Protein AF-A0A351SF53-F1 (afdb_monomer_lite)

pLDDT: mean 93.28, std 8.79, range [52.97, 98.56]

Radius of gyration: 16.1 Å; chains: 1; bounding box: 31×26×45 Å

Sequence (69 aa):
HAPAVLSTLPATAPIIQYAKSTLAALLQTSTDNELSQCCHALDGQFVPAGPSGAPSRGRLDVLPTGRNF

Secondary structure (DSSP, 8-state):
--HHHHTT-TTHHHHHHHIIIIIHHHHHHHHHHHHHHHHHHHTT----B---S-GGGT-GGG-S-SSB-

Structure (mmCIF, N/CA/C/O backbone):
data_AF-A0A351SF53-F1
#
_entry.id   AF-A0A351SF53-F1
#
loop_
_atom_site.group_PDB
_atom_site.id
_atom_site.type_symbol
_atom_site.label_atom_id
_atom_site.label_alt_id
_atom_site.label_comp_id
_atom_site.label_asym_id
_atom_site.label_entity_id
_atom_site.label_seq_id
_atom_site.pdbx_PDB_ins_code
_atom_site.Cartn_x
_atom_site.Cartn_y
_atom_site.Cartn_z
_atom_site.occupancy
_atom_site.B_iso_or_equiv
_atom_site.auth_seq_id
_atom_site.auth_comp_id
_atom_site.auth_asym_id
_atom_site.auth_atom_id
_atom_site.pdbx_PDB_model_num
ATOM 1 N N . HIS A 1 1 ? 0.437 -17.328 -21.705 1.00 52.97 1 HIS A N 1
ATOM 2 C CA . HIS A 1 1 ? 1.242 -16.792 -22.828 1.00 52.97 1 HIS A CA 1
ATOM 3 C C . HIS A 1 1 ? 2.155 -15.595 -22.498 1.00 52.97 1 HIS A C 1
ATOM 5 O O . HIS A 1 1 ? 2.994 -15.274 -23.325 1.00 52.97 1 HIS A O 1
ATOM 11 N N . ALA A 1 2 ? 2.106 -14.985 -21.302 1.00 58.88 2 ALA A N 1
ATOM 12 C CA . ALA A 1 2 ? 2.979 -13.855 -20.929 1.00 58.88 2 ALA A CA 1
ATOM 13 C C . ALA A 1 2 ? 4.508 -14.106 -20.755 1.00 58.88 2 ALA A C 1
ATOM 15 O O . ALA A 1 2 ? 5.256 -13.146 -20.940 1.00 58.88 2 ALA A O 1
ATOM 16 N N . PRO A 1 3 ? 5.023 -15.305 -20.395 1.00 63.09 3 PRO A N 1
ATOM 17 C CA . PRO A 1 3 ? 6.428 -15.424 -19.980 1.00 63.09 3 PRO A CA 1
ATOM 18 C C . PRO A 1 3 ? 7.439 -15.166 -21.109 1.00 63.09 3 PRO A C 1
ATOM 20 O O . PRO A 1 3 ? 8.493 -14.601 -20.844 1.00 63.09 3 PRO A O 1
ATOM 23 N N . ALA A 1 4 ? 7.092 -15.480 -22.364 1.00 70.62 4 ALA A N 1
ATOM 24 C CA . ALA A 1 4 ? 7.984 -15.299 -23.516 1.00 70.62 4 ALA A CA 1
ATOM 25 C C . ALA A 1 4 ? 8.238 -13.821 -23.886 1.00 70.62 4 ALA A C 1
ATOM 27 O O . ALA A 1 4 ? 9.283 -13.494 -24.439 1.00 70.62 4 ALA A O 1
ATOM 28 N N . VAL A 1 5 ? 7.303 -12.919 -23.567 1.00 79.94 5 VAL A N 1
ATOM 29 C CA . VAL A 1 5 ? 7.459 -11.472 -23.820 1.00 79.94 5 VAL A CA 1
ATOM 30 C C . VAL A 1 5 ? 8.245 -10.799 -22.693 1.00 79.94 5 VAL A C 1
ATOM 32 O O . VAL A 1 5 ? 8.982 -9.847 -22.921 1.00 79.94 5 VAL A O 1
ATOM 35 N N . LEU A 1 6 ? 8.141 -11.300 -21.459 1.00 81.94 6 LEU A N 1
ATOM 36 C CA . LEU A 1 6 ? 8.917 -10.754 -20.343 1.00 81.94 6 LEU A CA 1
ATOM 37 C C . LEU A 1 6 ? 10.410 -11.062 -20.495 1.00 81.94 6 LEU A C 1
ATOM 39 O O . LEU A 1 6 ? 11.237 -10.204 -20.198 1.00 81.94 6 LEU A O 1
ATOM 43 N N . SER A 1 7 ? 10.769 -12.227 -21.044 1.00 82.50 7 SER A N 1
ATOM 44 C CA . SER A 1 7 ? 12.169 -12.558 -21.339 1.00 82.50 7 SER A CA 1
ATOM 45 C C . SER A 1 7 ? 12.833 -11.619 -22.352 1.00 82.50 7 SER A C 1
ATOM 47 O O . SER A 1 7 ? 14.055 -11.522 -22.358 1.00 82.50 7 SER A O 1
ATOM 49 N N . THR A 1 8 ? 12.065 -10.894 -23.175 1.00 92.56 8 THR A N 1
ATOM 50 C CA . THR A 1 8 ? 12.614 -9.911 -24.126 1.00 92.56 8 THR A CA 1
ATOM 51 C C . THR A 1 8 ? 12.737 -8.499 -23.539 1.00 92.56 8 THR A C 1
ATOM 53 O O . THR A 1 8 ? 13.195 -7.597 -24.234 1.00 92.56 8 THR A O 1
ATOM 56 N N . LEU A 1 9 ? 12.341 -8.281 -22.276 1.00 92.31 9 LEU A N 1
ATOM 57 C CA . LEU A 1 9 ? 12.339 -6.975 -21.602 1.00 92.31 9 LEU A CA 1
ATOM 58 C C . LEU A 1 9 ? 13.105 -7.036 -20.263 1.00 92.31 9 LEU A C 1
ATOM 60 O O . LEU A 1 9 ? 12.487 -6.979 -19.197 1.00 92.31 9 LEU A O 1
ATOM 64 N N . PRO A 1 10 ? 14.449 -7.125 -20.277 1.00 91.94 10 PRO A N 1
ATOM 65 C CA . PRO A 1 10 ? 15.244 -7.430 -19.082 1.00 91.94 10 PRO A CA 1
ATOM 66 C C . PRO A 1 10 ? 15.139 -6.377 -17.966 1.00 91.94 10 PRO A C 1
ATOM 68 O O . PRO A 1 10 ? 15.241 -6.725 -16.794 1.00 91.94 10 PRO A O 1
ATOM 71 N N . ALA A 1 11 ? 14.886 -5.107 -18.301 1.00 94.62 11 ALA A N 1
ATOM 72 C CA . ALA A 1 11 ? 14.681 -4.046 -17.309 1.00 94.62 11 ALA A CA 1
ATOM 73 C C . ALA A 1 11 ? 13.237 -3.989 -16.769 1.00 94.62 11 ALA A C 1
ATOM 75 O O . ALA A 1 11 ? 13.012 -3.632 -15.615 1.00 94.62 11 ALA A O 1
ATOM 76 N N . THR A 1 12 ? 12.242 -4.343 -17.586 1.00 95.38 12 THR A N 1
ATOM 77 C CA . THR A 1 12 ? 10.815 -4.226 -17.233 1.00 95.38 12 THR A CA 1
ATOM 78 C C . THR A 1 12 ? 10.291 -5.474 -16.528 1.00 95.38 12 THR A C 1
ATOM 80 O O . THR A 1 12 ? 9.433 -5.374 -15.650 1.00 95.38 12 THR A O 1
ATOM 83 N N . ALA A 1 13 ? 10.805 -6.654 -16.883 1.00 94.69 13 ALA A N 1
ATOM 84 C CA . ALA A 1 13 ? 10.357 -7.924 -16.322 1.00 94.69 13 ALA A CA 1
ATOM 85 C C . ALA A 1 13 ? 10.458 -7.992 -14.787 1.00 94.69 13 ALA A C 1
ATOM 87 O O . ALA A 1 13 ? 9.462 -8.389 -14.175 1.00 94.69 13 ALA A O 1
ATOM 88 N N . PRO A 1 14 ? 11.551 -7.535 -14.137 1.00 94.44 14 PRO A N 1
ATOM 89 C CA . PRO A 1 14 ? 11.633 -7.517 -12.677 1.00 94.44 14 PRO A CA 1
ATOM 90 C C . PRO A 1 14 ? 10.570 -6.621 -12.030 1.00 94.44 14 PRO A C 1
ATOM 92 O O . PRO A 1 14 ? 9.979 -6.994 -11.020 1.00 94.44 14 PRO A O 1
ATOM 95 N N . ILE A 1 15 ? 10.272 -5.466 -12.636 1.00 94.50 15 ILE A N 1
ATOM 96 C CA . ILE A 1 15 ? 9.270 -4.515 -12.129 1.00 94.50 15 ILE A CA 1
ATOM 97 C C . ILE A 1 15 ? 7.866 -5.118 -12.231 1.00 94.50 15 ILE A C 1
ATOM 99 O O . ILE A 1 15 ? 7.093 -5.064 -11.277 1.00 94.50 15 ILE A O 1
ATOM 103 N N . ILE A 1 16 ? 7.539 -5.739 -13.368 1.00 95.06 16 ILE A N 1
ATOM 104 C CA . ILE A 1 16 ? 6.254 -6.428 -13.554 1.00 95.06 16 ILE A CA 1
ATOM 105 C C . ILE A 1 16 ? 6.127 -7.598 -12.576 1.00 95.06 16 ILE A C 1
ATOM 107 O O . ILE A 1 16 ? 5.046 -7.826 -12.030 1.00 95.06 16 ILE A O 1
ATOM 111 N N . GLN A 1 17 ? 7.211 -8.341 -12.349 1.00 94.31 17 GLN A N 1
ATOM 112 C CA . GLN A 1 17 ? 7.212 -9.441 -11.395 1.00 94.31 17 GLN A CA 1
ATOM 113 C C . GLN A 1 17 ? 6.954 -8.935 -9.975 1.00 94.31 17 GLN A C 1
ATOM 115 O O . GLN A 1 17 ? 6.034 -9.436 -9.338 1.00 94.31 17 GLN A O 1
ATOM 120 N N . TYR A 1 18 ? 7.662 -7.893 -9.533 1.00 95.00 18 TYR A N 1
ATOM 121 C CA . TYR A 1 18 ? 7.422 -7.240 -8.244 1.00 95.00 18 TYR A CA 1
ATOM 122 C C . TYR A 1 18 ? 5.979 -6.733 -8.106 1.00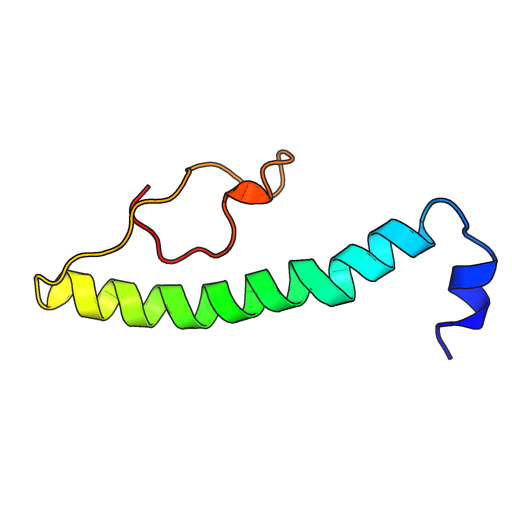 95.00 18 TYR A C 1
ATOM 124 O O . TYR A 1 18 ? 5.324 -6.963 -7.086 1.00 95.00 18 TYR A O 1
ATOM 132 N N . ALA A 1 19 ? 5.443 -6.095 -9.150 1.00 95.44 19 ALA A N 1
ATOM 133 C CA . ALA A 1 19 ? 4.067 -5.615 -9.148 1.00 95.44 19 ALA A CA 1
ATOM 134 C C . ALA A 1 19 ? 3.063 -6.764 -8.936 1.00 95.44 19 ALA A C 1
ATOM 136 O O . ALA A 1 19 ? 2.109 -6.627 -8.173 1.00 95.44 19 ALA A O 1
ATOM 137 N N . LYS A 1 20 ? 3.298 -7.919 -9.567 1.00 95.56 20 LYS A N 1
ATOM 138 C CA . LYS A 1 20 ? 2.420 -9.092 -9.462 1.00 95.56 20 LYS A CA 1
ATOM 139 C C . LYS A 1 20 ? 2.577 -9.866 -8.158 1.00 95.56 20 LYS A C 1
ATOM 141 O O . LYS A 1 20 ? 1.579 -10.338 -7.631 1.00 95.56 20 LYS A O 1
ATOM 146 N N . SER A 1 21 ? 3.801 -10.045 -7.665 1.00 95.19 21 SER A N 1
ATOM 147 C CA . SER A 1 21 ? 4.062 -10.886 -6.491 1.00 95.19 21 SER A CA 1
ATOM 148 C C . SER A 1 21 ? 3.923 -10.138 -5.174 1.00 95.19 21 SER A C 1
ATOM 150 O O . SER A 1 21 ? 3.630 -10.753 -4.155 1.00 95.19 21 SER A O 1
ATOM 152 N N . THR A 1 22 ? 4.169 -8.829 -5.179 1.00 96.25 22 THR A N 1
ATOM 153 C CA . THR A 1 22 ? 4.289 -8.040 -3.951 1.00 96.25 22 THR A CA 1
ATOM 154 C C . THR A 1 22 ? 3.250 -6.936 -3.910 1.00 96.25 22 THR A C 1
ATOM 156 O O . THR A 1 22 ? 2.435 -6.911 -2.993 1.00 96.25 22 THR A O 1
ATOM 159 N N . LEU A 1 23 ? 3.222 -6.053 -4.913 1.00 96.31 23 LEU A N 1
ATOM 160 C CA . LEU A 1 23 ? 2.301 -4.913 -4.890 1.00 96.31 23 LEU A CA 1
ATOM 161 C C . LEU A 1 23 ? 0.833 -5.362 -4.917 1.00 96.31 23 LEU A C 1
ATOM 163 O O . LEU A 1 23 ? 0.029 -4.844 -4.150 1.00 96.31 23 LEU A O 1
ATOM 167 N N . ALA A 1 24 ? 0.492 -6.357 -5.740 1.00 97.12 24 ALA A N 1
ATOM 168 C CA . ALA A 1 24 ? -0.861 -6.909 -5.789 1.00 97.12 24 ALA A CA 1
ATOM 169 C C . ALA A 1 24 ? -1.308 -7.500 -4.439 1.00 97.12 24 ALA A C 1
ATOM 171 O O . ALA A 1 24 ? -2.438 -7.273 -4.020 1.00 97.12 24 ALA A O 1
ATOM 172 N N . 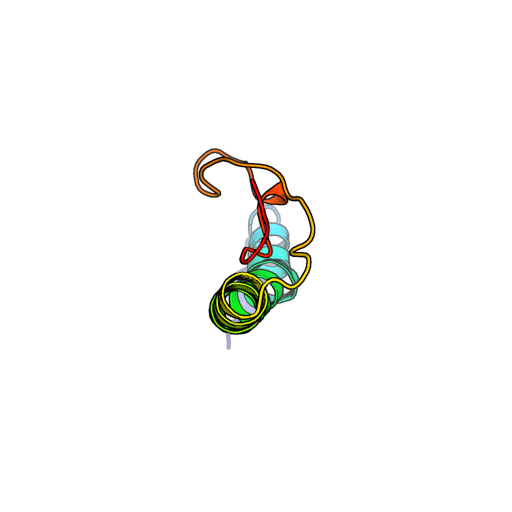ALA A 1 25 ? -0.417 -8.205 -3.734 1.00 97.19 25 ALA A N 1
ATOM 173 C CA . ALA A 1 25 ? -0.716 -8.756 -2.413 1.00 97.19 25 ALA A CA 1
ATOM 174 C C . ALA A 1 25 ? -0.929 -7.646 -1.373 1.00 97.19 25 ALA A C 1
ATOM 176 O O . ALA A 1 25 ? -1.899 -7.687 -0.623 1.00 97.19 25 ALA A O 1
ATOM 177 N N . LEU A 1 26 ? -0.072 -6.619 -1.378 1.00 97.31 26 LEU A N 1
ATOM 178 C CA . LEU A 1 26 ? -0.210 -5.462 -0.493 1.00 97.31 26 LEU A CA 1
ATOM 179 C C . LEU A 1 26 ? -1.532 -4.716 -0.721 1.00 97.31 26 LEU A C 1
ATOM 181 O O . LEU A 1 26 ? -2.177 -4.328 0.247 1.00 97.31 26 LEU A O 1
ATOM 185 N N . LEU A 1 27 ? -1.952 -4.558 -1.980 1.00 97.06 27 LEU A N 1
ATOM 186 C CA . LEU A 1 27 ? -3.236 -3.946 -2.335 1.00 97.06 27 LEU A CA 1
ATOM 187 C C . LEU A 1 27 ? -4.435 -4.798 -1.897 1.00 97.06 27 LEU A C 1
ATOM 189 O O . LEU A 1 27 ? -5.440 -4.248 -1.459 1.00 97.06 27 LEU A O 1
ATOM 193 N N . GLN A 1 28 ? -4.330 -6.125 -1.974 1.00 97.06 28 GLN A N 1
ATOM 194 C CA . GLN A 1 28 ? -5.384 -7.006 -1.474 1.00 97.06 28 GLN A CA 1
ATOM 195 C C . GLN A 1 28 ? -5.512 -6.900 0.052 1.00 97.06 28 GLN A C 1
ATOM 197 O O . GLN A 1 28 ? -6.603 -6.689 0.570 1.00 97.06 28 GLN A O 1
ATOM 202 N N . THR A 1 29 ? -4.386 -6.963 0.770 1.00 97.38 29 THR A N 1
ATOM 203 C CA . THR A 1 29 ? -4.353 -6.792 2.231 1.00 97.38 29 THR A CA 1
ATOM 204 C C . THR A 1 29 ? -4.854 -5.414 2.660 1.00 97.38 29 THR A C 1
ATOM 206 O O . THR A 1 29 ? -5.533 -5.298 3.673 1.00 97.38 29 THR A O 1
ATOM 209 N N . SER A 1 30 ? -4.554 -4.371 1.884 1.00 97.50 30 SER A N 1
ATOM 210 C CA . SER A 1 30 ? -5.111 -3.026 2.047 1.00 97.50 30 SER A CA 1
ATOM 211 C C . SER A 1 30 ? -6.638 -3.037 2.136 1.00 97.50 30 SER A C 1
ATOM 213 O O . SER A 1 30 ? -7.196 -2.501 3.089 1.00 97.50 30 SER A O 1
ATOM 215 N N . THR A 1 31 ? -7.310 -3.685 1.179 1.00 96.00 31 THR A N 1
ATOM 216 C CA . THR A 1 31 ? -8.778 -3.767 1.147 1.00 96.00 31 THR A CA 1
ATOM 217 C C . THR A 1 31 ? -9.341 -4.448 2.394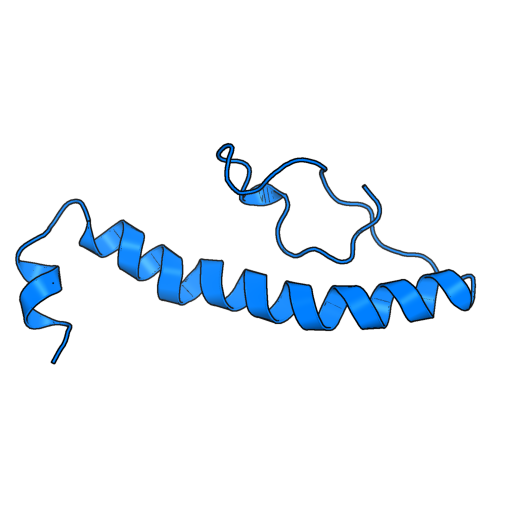 1.00 96.00 31 THR A C 1
ATOM 219 O O . THR A 1 31 ? -10.296 -3.948 2.988 1.00 96.00 31 THR A O 1
ATOM 222 N N . ASP A 1 32 ? -8.727 -5.548 2.829 1.00 96.62 32 ASP A N 1
ATOM 223 C CA . ASP A 1 32 ? -9.173 -6.286 4.016 1.00 96.62 32 ASP A CA 1
ATOM 224 C C . ASP A 1 32 ? -8.931 -5.482 5.314 1.00 96.62 32 ASP A C 1
ATOM 226 O O . ASP A 1 32 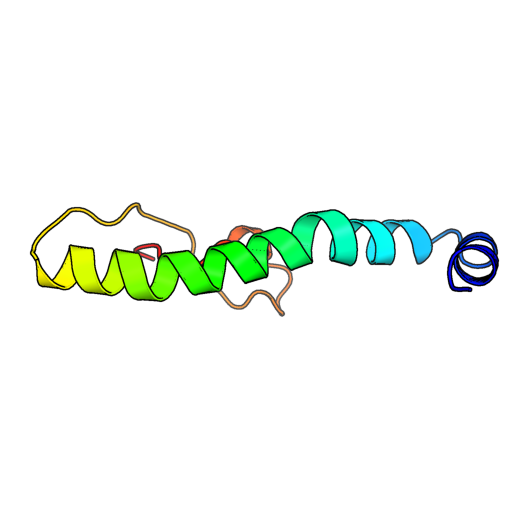? -9.769 -5.451 6.225 1.00 96.62 32 ASP A O 1
ATOM 230 N N . ASN A 1 33 ? -7.795 -4.783 5.396 1.00 97.56 33 ASN A N 1
ATOM 231 C CA . ASN A 1 33 ? -7.420 -3.973 6.552 1.00 97.56 33 ASN A CA 1
ATOM 232 C C . ASN A 1 33 ? -8.296 -2.728 6.711 1.00 97.56 33 ASN A C 1
ATOM 234 O O . ASN A 1 33 ? -8.641 -2.377 7.833 1.00 97.56 33 ASN A O 1
ATOM 238 N N . GLU A 1 34 ? -8.644 -2.037 5.625 1.00 97.75 34 GLU A N 1
ATOM 239 C CA . GLU A 1 34 ? -9.387 -0.772 5.689 1.00 97.75 34 GLU A CA 1
ATOM 240 C C . GLU A 1 34 ? -10.719 -0.923 6.425 1.00 97.75 34 GLU A C 1
ATOM 242 O O . GLU A 1 34 ? -10.992 -0.174 7.364 1.00 97.75 34 GLU A O 1
ATOM 247 N N . LEU A 1 35 ? -11.522 -1.921 6.047 1.00 97.19 35 LEU A N 1
ATOM 248 C CA . LEU A 1 35 ? -12.816 -2.152 6.683 1.00 97.19 35 LEU A CA 1
ATOM 249 C C . LEU A 1 35 ? -12.655 -2.667 8.117 1.00 97.19 35 LEU A C 1
ATOM 251 O O . LEU A 1 35 ? -13.299 -2.152 9.030 1.00 97.19 35 LEU A O 1
ATOM 255 N N . SER A 1 36 ? -11.788 -3.661 8.329 1.00 97.69 36 SER A N 1
ATOM 256 C CA . SER A 1 36 ? -11.603 -4.271 9.652 1.00 97.69 36 SER A CA 1
ATOM 257 C C . SER A 1 36 ? -11.076 -3.272 10.682 1.00 97.69 36 SER A C 1
ATOM 259 O O . SER A 1 36 ? -11.618 -3.176 11.782 1.00 97.69 36 SER A O 1
ATOM 261 N N . GLN A 1 37 ? -10.080 -2.465 10.315 1.00 98.12 37 GLN A N 1
ATOM 262 C CA . GLN A 1 37 ? -9.486 -1.468 11.205 1.00 98.12 37 GLN A CA 1
ATOM 263 C C . GLN A 1 37 ? -10.401 -0.261 11.411 1.00 98.12 37 GLN A C 1
ATOM 265 O O . GLN A 1 37 ? -10.407 0.318 12.496 1.00 98.12 37 GLN A O 1
ATOM 270 N N . CYS A 1 38 ? -11.231 0.089 10.421 1.00 97.69 38 CYS A N 1
ATOM 271 C CA . CYS A 1 38 ? -12.297 1.068 10.615 1.00 97.69 38 CYS A CA 1
ATOM 272 C C . CYS A 1 38 ? -13.302 0.587 11.675 1.00 97.69 38 CYS A C 1
ATOM 274 O O . CYS A 1 38 ? -13.601 1.329 12.611 1.00 97.69 38 CYS A O 1
ATOM 276 N N . CYS A 1 39 ? -13.759 -0.668 11.594 1.00 98.12 39 CYS A N 1
ATOM 277 C CA . CYS A 1 39 ? -14.641 -1.254 12.605 1.00 98.12 39 CYS A CA 1
ATOM 278 C C . CYS A 1 39 ? -13.983 -1.311 13.993 1.00 98.12 39 CYS A C 1
ATOM 280 O O . CYS A 1 39 ? -14.618 -0.934 14.973 1.00 98.12 39 CYS A O 1
ATOM 282 N N . HIS A 1 40 ? -12.711 -1.716 14.083 1.00 98.19 40 HIS A N 1
ATOM 283 C CA . HIS A 1 40 ? -11.958 -1.707 15.343 1.00 98.19 40 HIS A CA 1
ATOM 284 C C . HIS A 1 40 ? -11.881 -0.308 15.962 1.00 98.19 40 HIS A C 1
ATOM 286 O O . HIS A 1 40 ? -12.136 -0.150 17.154 1.00 98.19 40 HIS A O 1
ATOM 292 N N . ALA A 1 41 ? -11.579 0.719 15.161 1.00 97.75 41 ALA A N 1
ATOM 293 C CA . ALA A 1 41 ? -11.526 2.096 15.643 1.00 97.75 41 ALA A CA 1
ATOM 294 C C . ALA A 1 41 ? -12.877 2.563 16.208 1.00 97.75 41 ALA A C 1
ATOM 296 O O . ALA A 1 41 ? -12.916 3.222 17.246 1.00 97.75 41 ALA A O 1
ATOM 297 N N . LEU A 1 42 ? -13.984 2.205 15.546 1.00 98.31 42 LEU A N 1
ATOM 298 C CA . LEU A 1 42 ? -15.337 2.532 16.009 1.00 98.31 42 LEU A CA 1
ATOM 299 C C . LEU A 1 42 ? -15.709 1.810 17.312 1.00 98.31 42 LEU A C 1
ATOM 301 O O . LEU A 1 42 ? -16.448 2.367 18.118 1.00 98.31 42 LEU A O 1
ATOM 305 N N . ASP A 1 43 ? -15.160 0.618 17.542 1.00 98.50 43 ASP A N 1
ATOM 306 C CA . ASP A 1 43 ? -15.280 -0.131 18.801 1.00 98.50 43 ASP A CA 1
ATOM 307 C C . ASP A 1 43 ? -14.296 0.359 19.890 1.00 98.50 43 ASP A C 1
ATOM 309 O O . ASP A 1 43 ? -14.156 -0.244 20.951 1.00 98.50 43 ASP A O 1
ATOM 313 N N . GLY A 1 44 ? -13.578 1.462 19.644 1.00 98.06 44 GLY A N 1
ATOM 314 C CA . GLY A 1 44 ? -12.607 2.030 20.585 1.00 98.06 44 GLY A CA 1
ATOM 315 C C . GLY A 1 44 ? -11.316 1.218 20.724 1.00 98.06 44 GLY A C 1
ATOM 316 O O . GLY A 1 44 ? -10.559 1.421 21.675 1.00 98.06 44 GLY A O 1
ATOM 317 N N . GLN A 1 45 ? -11.047 0.302 19.793 1.00 98.56 45 GLN A N 1
ATOM 318 C CA . GLN A 1 45 ? -9.846 -0.525 19.791 1.00 98.56 45 GLN A CA 1
ATOM 319 C C . GLN A 1 45 ? -8.659 0.191 19.131 1.00 98.56 45 GLN A C 1
ATOM 321 O O . GLN A 1 45 ? -8.799 1.129 18.344 1.00 98.56 45 GLN A O 1
ATOM 326 N N . PHE A 1 46 ? -7.452 -0.270 19.459 1.00 97.62 46 PHE A N 1
ATOM 327 C CA . PHE A 1 46 ? -6.214 0.278 18.913 1.00 97.62 46 PHE A CA 1
ATOM 328 C C . PHE A 1 46 ? -6.029 -0.076 17.429 1.00 97.62 46 PHE A C 1
ATOM 330 O O . PHE A 1 46 ? -6.078 -1.248 17.059 1.00 97.62 46 PHE A O 1
ATOM 337 N N . VAL A 1 47 ? -5.698 0.928 16.609 1.00 97.88 47 VAL A N 1
ATOM 338 C CA . VAL A 1 47 ? -5.296 0.758 15.204 1.00 97.88 47 VAL A CA 1
ATOM 339 C C . VAL A 1 47 ? -3.791 1.022 15.060 1.00 97.88 47 VAL A C 1
ATOM 341 O O . VAL A 1 47 ? -3.329 2.104 15.439 1.00 97.88 47 VAL A O 1
ATOM 344 N N . PRO A 1 48 ? -3.003 0.088 14.490 1.00 97.06 48 PRO A N 1
ATOM 345 C CA . PRO A 1 48 ? -1.565 0.271 14.312 1.00 97.06 48 PRO A CA 1
ATOM 346 C C . PRO A 1 48 ? -1.218 1.516 13.492 1.00 97.06 48 PRO A C 1
ATOM 348 O O . PRO A 1 48 ? -1.812 1.763 12.442 1.00 97.06 48 PRO A O 1
ATOM 351 N N . ALA A 1 49 ? -0.201 2.262 13.930 1.00 97.44 49 ALA A N 1
ATOM 352 C CA . ALA A 1 49 ? 0.306 3.414 13.187 1.00 97.44 49 ALA A CA 1
ATOM 353 C C . ALA A 1 49 ? 0.931 2.996 11.845 1.00 97.44 49 ALA A C 1
ATOM 355 O O . ALA A 1 49 ? 1.463 1.888 11.744 1.00 97.44 49 ALA A O 1
ATOM 356 N N . GLY A 1 50 ? 0.909 3.860 10.831 1.00 96.06 50 GLY A N 1
ATOM 357 C CA . GLY A 1 50 ? 1.518 3.651 9.513 1.00 96.06 50 GLY A CA 1
ATOM 358 C C . GLY A 1 50 ? 1.913 4.972 8.843 1.00 96.06 50 GLY A C 1
ATOM 359 O O . GLY A 1 50 ? 1.491 6.029 9.290 1.00 96.06 50 GLY A O 1
ATOM 360 N N . PRO A 1 51 ? 2.764 4.954 7.806 1.00 95.81 51 PRO A N 1
ATOM 361 C CA . PRO A 1 51 ? 3.181 6.185 7.144 1.00 95.81 51 PRO A CA 1
ATOM 362 C C . PRO A 1 51 ? 2.084 6.743 6.221 1.00 95.81 51 PRO A C 1
ATOM 364 O O . PRO A 1 51 ? 1.335 5.990 5.604 1.00 95.81 51 PRO A O 1
ATOM 367 N N . SER A 1 52 ? 2.046 8.070 6.069 1.00 94.69 52 SER A N 1
ATOM 368 C CA . SER A 1 52 ? 1.141 8.774 5.147 1.00 94.69 52 SER A CA 1
ATOM 369 C C . SER A 1 52 ? 1.804 9.121 3.802 1.00 94.69 52 SER A C 1
ATOM 371 O O . SER A 1 52 ? 3.031 9.270 3.703 1.00 94.69 52 SER A O 1
ATOM 373 N N . GLY A 1 53 ? 0.981 9.305 2.765 1.00 93.69 53 GLY A N 1
ATOM 374 C CA . GLY A 1 53 ? 1.385 9.747 1.428 1.00 93.69 53 GLY A CA 1
ATOM 375 C C . GLY A 1 53 ? 0.682 9.000 0.291 1.00 93.69 53 GLY A C 1
ATOM 376 O O . GLY A 1 53 ? 0.024 7.987 0.497 1.00 93.69 53 GLY A O 1
ATOM 377 N N . ALA A 1 54 ? 0.832 9.502 -0.938 1.00 93.88 54 ALA A N 1
ATOM 378 C CA . ALA A 1 54 ? 0.273 8.856 -2.126 1.00 93.88 54 ALA A CA 1
ATOM 379 C C . ALA A 1 54 ? 1.235 7.777 -2.668 1.00 93.88 54 ALA A C 1
ATOM 381 O O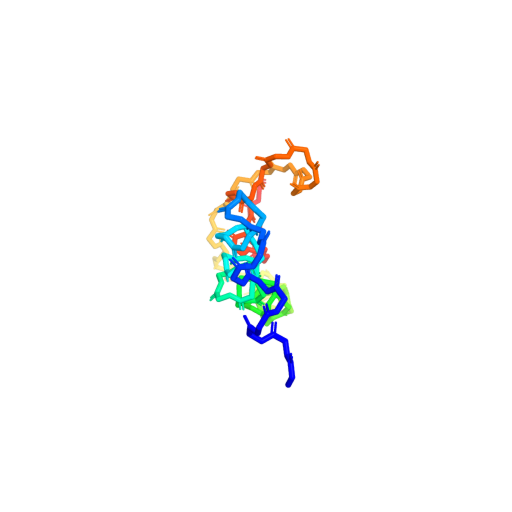 . ALA A 1 54 ? 2.362 8.133 -3.035 1.00 93.88 54 ALA A O 1
ATOM 382 N N . PRO A 1 55 ? 0.803 6.507 -2.830 1.00 92.94 55 PRO A N 1
ATOM 383 C CA . PRO A 1 55 ? 1.636 5.450 -3.415 1.00 92.94 55 PRO A CA 1
ATOM 384 C C . PRO A 1 55 ? 2.225 5.834 -4.780 1.00 92.94 55 PRO A C 1
ATOM 386 O O . PRO A 1 55 ? 3.383 5.544 -5.078 1.00 92.94 55 PRO A O 1
ATOM 389 N N . SER A 1 56 ? 1.456 6.574 -5.587 1.00 92.88 56 SER A N 1
ATOM 390 C CA . SER A 1 56 ? 1.848 7.052 -6.919 1.00 92.88 56 SER A CA 1
ATOM 391 C C . SER A 1 56 ? 3.004 8.059 -6.922 1.00 92.88 56 SER A C 1
ATOM 393 O O . SER A 1 56 ? 3.580 8.311 -7.976 1.00 92.88 56 SER A O 1
ATOM 395 N N . ARG A 1 57 ? 3.387 8.611 -5.763 1.00 95.25 57 ARG A N 1
ATOM 396 C CA . ARG A 1 57 ? 4.556 9.494 -5.599 1.00 95.25 57 ARG A CA 1
ATOM 397 C C . ARG A 1 57 ? 5.804 8.741 -5.120 1.00 95.25 57 ARG A C 1
ATOM 399 O O . ARG A 1 57 ? 6.653 9.319 -4.450 1.00 95.25 57 ARG A O 1
ATOM 406 N N . GLY A 1 58 ? 5.901 7.448 -5.432 1.00 91.69 58 GLY A N 1
ATOM 407 C CA . GLY A 1 58 ? 7.038 6.599 -5.057 1.00 91.69 58 GLY A CA 1
ATOM 408 C C . GLY A 1 58 ? 7.015 6.126 -3.603 1.00 91.69 58 GLY A C 1
ATOM 409 O O . GLY A 1 58 ? 8.026 5.646 -3.102 1.00 91.69 58 GLY A O 1
ATOM 410 N N . ARG A 1 59 ? 5.872 6.254 -2.920 1.00 93.88 59 ARG A N 1
ATOM 411 C CA . ARG A 1 59 ? 5.706 5.904 -1.505 1.00 93.88 59 ARG A CA 1
ATOM 412 C C . ARG A 1 59 ? 4.988 4.570 -1.344 1.00 93.88 59 ARG A C 1
ATOM 414 O O . ARG A 1 59 ? 3.903 4.511 -0.786 1.00 93.88 59 ARG A O 1
ATOM 421 N N . LEU A 1 60 ? 5.558 3.494 -1.886 1.00 94.62 60 LEU A N 1
ATOM 422 C CA . LEU A 1 60 ? 4.970 2.151 -1.743 1.00 94.62 60 LEU A CA 1
ATOM 423 C C . LEU A 1 60 ? 5.010 1.636 -0.293 1.00 94.62 60 LEU A C 1
ATOM 425 O O . LEU A 1 60 ? 4.273 0.716 0.042 1.00 94.62 60 LEU A O 1
ATOM 429 N N . ASP A 1 61 ? 5.816 2.261 0.568 1.00 94.31 61 ASP A N 1
ATOM 430 C CA . ASP A 1 61 ? 5.904 2.007 2.009 1.00 94.31 61 ASP A CA 1
ATOM 431 C C . ASP A 1 61 ? 4.622 2.352 2.787 1.00 94.31 61 ASP A C 1
ATOM 433 O O . ASP A 1 61 ? 4.473 1.927 3.931 1.00 94.31 61 ASP A O 1
ATOM 437 N N . VAL A 1 62 ? 3.685 3.087 2.174 1.00 96.62 62 VAL A N 1
ATOM 438 C CA . VAL A 1 62 ? 2.350 3.360 2.746 1.00 96.62 62 VAL A CA 1
ATOM 439 C C . VAL A 1 62 ? 1.400 2.171 2.655 1.00 96.62 62 VAL A C 1
ATOM 441 O O . VAL A 1 62 ? 0.340 2.191 3.273 1.00 96.62 62 VAL A O 1
ATOM 444 N N . LEU A 1 63 ? 1.761 1.137 1.890 1.00 96.94 63 LEU A N 1
ATOM 445 C CA . LEU A 1 63 ? 1.000 -0.101 1.820 1.00 96.94 63 LEU A CA 1
ATOM 446 C C . LEU A 1 63 ? 1.517 -1.123 2.856 1.00 96.94 63 LEU A C 1
ATOM 448 O O . LEU A 1 63 ? 2.720 -1.184 3.115 1.00 96.94 63 LEU A O 1
ATOM 452 N N . PRO A 1 64 ? 0.641 -1.974 3.417 1.00 97.00 64 PRO A N 1
ATOM 453 C CA . PRO A 1 64 ? -0.810 -1.941 3.250 1.00 97.00 64 PRO A CA 1
ATOM 454 C C . PRO A 1 64 ? -1.444 -0.769 4.022 1.00 97.00 64 PRO A C 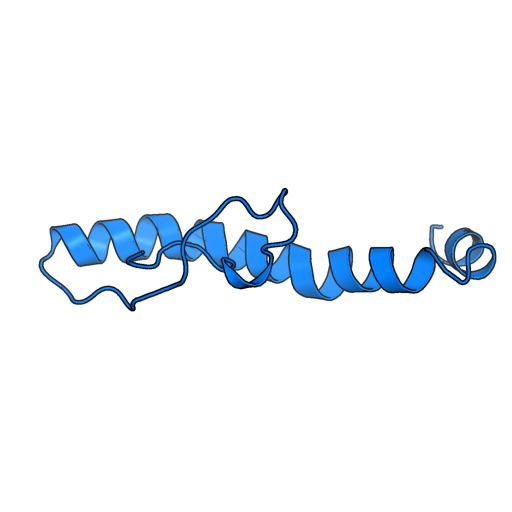1
ATOM 456 O O . PRO A 1 64 ? -0.929 -0.320 5.049 1.00 97.00 64 PRO A O 1
ATOM 459 N N . THR A 1 65 ? -2.581 -0.304 3.515 1.00 96.62 65 THR A N 1
ATOM 460 C CA . THR A 1 65 ? -3.465 0.700 4.128 1.00 96.62 65 THR A CA 1
ATOM 461 C C . THR A 1 65 ? -4.296 0.079 5.264 1.00 96.62 65 THR A C 1
ATOM 463 O O . THR A 1 65 ? -4.059 -1.061 5.673 1.00 96.62 65 THR A O 1
ATOM 466 N N . GLY A 1 66 ? -5.221 0.855 5.842 1.00 96.62 66 GLY A N 1
ATOM 467 C CA . GLY A 1 66 ? -5.927 0.487 7.076 1.00 96.62 66 GLY A CA 1
ATOM 468 C C . GLY A 1 66 ? -5.067 0.688 8.328 1.00 96.62 66 GLY A C 1
ATOM 469 O O . GLY A 1 66 ? -5.112 -0.105 9.259 1.00 96.62 66 GLY A O 1
ATOM 470 N N . ARG A 1 67 ? -4.229 1.728 8.341 1.00 97.31 67 ARG A N 1
ATOM 471 C CA . ARG A 1 67 ? -3.346 2.083 9.462 1.00 97.31 67 ARG A CA 1
ATOM 472 C C . ARG A 1 67 ? -3.592 3.530 9.874 1.00 97.31 67 ARG A C 1
ATOM 474 O O . ARG A 1 67 ? -4.026 4.335 9.054 1.00 97.31 67 ARG A O 1
ATOM 481 N N . ASN A 1 68 ? -3.295 3.850 11.128 1.00 96.19 68 ASN A N 1
ATOM 482 C CA . ASN A 1 68 ? -3.395 5.207 11.656 1.00 96.19 68 ASN A CA 1
ATOM 483 C C . ASN A 1 68 ? -2.191 6.045 11.188 1.00 96.19 68 ASN A C 1
ATOM 485 O O . ASN A 1 68 ? -1.058 5.728 11.551 1.00 96.19 68 ASN A O 1
ATOM 489 N N . PHE A 1 69 ? -2.425 7.052 10.350 1.00 88.88 69 PHE A N 1
ATOM 490 C CA . PHE A 1 69 ? -1.378 7.797 9.643 1.00 88.88 69 PHE A CA 1
ATOM 491 C C . PHE A 1 69 ? -1.119 9.199 10.196 1.00 88.88 69 PHE A C 1
ATOM 493 O O . PHE A 1 69 ? -2.015 9.761 10.861 1.00 88.88 69 PHE A O 1
#

Foldseek 3Di:
DPPVVLVVPVPVNVVVVCCVPPVVVQAVVLVVLQVVLVVCVVVVHDFAAADDDDVVVVPSRRTSHNGHD